Protein AF-A0A937LK40-F1 (afdb_monomer_lite)

Radius of gyration: 20.89 Å; chains: 1; bounding box: 41×49×47 Å

pLDDT: mean 81.83, std 13.87, range [50.03, 96.56]

Secondary structure (DSSP, 8-state):
-HHHHHHHHHHHHHHHHS--HHHHHHHHHHHH---TTS---EEEESS-TTTS-GGGGGGPPEEEEEETTEEEE--

Organism: NCBI:txid2030880

Structure (mmCIF, N/CA/C/O backbone):
data_AF-A0A937LK40-F1
#
_entry.id   AF-A0A937LK40-F1
#
loop_
_atom_site.group_PDB
_atom_site.id
_atom_site.type_symbol
_atom_site.label_atom_id
_atom_site.label_alt_id
_atom_site.label_comp_id
_atom_site.label_asym_id
_atom_site.label_entity_id
_atom_site.label_seq_id
_atom_site.pdbx_PDB_ins_code
_atom_site.Cartn_x
_atom_site.Cartn_y
_atom_site.Cartn_z
_atom_site.occupancy
_atom_site.B_iso_or_equiv
_atom_site.auth_seq_id
_atom_site.auth_comp_id
_atom_site.auth_asym_id
_atom_site.auth_atom_id
_atom_site.pdbx_PDB_model_num
ATOM 1 N N . MET A 1 1 ? 20.879 32.582 34.031 1.00 63.06 1 MET A N 1
ATOM 2 C CA . MET A 1 1 ? 20.219 33.286 32.907 1.00 63.06 1 MET A CA 1
ATOM 3 C C . MET A 1 1 ? 20.625 32.700 31.550 1.00 63.06 1 MET A C 1
ATOM 5 O O . MET A 1 1 ? 19.760 32.214 30.839 1.00 63.06 1 MET A O 1
ATOM 9 N N . GLN A 1 2 ? 21.923 32.610 31.238 1.00 71.75 2 GLN A N 1
ATOM 10 C CA . GLN A 1 2 ? 22.451 32.084 29.963 1.00 71.75 2 GLN A CA 1
ATOM 11 C C . GLN A 1 2 ? 21.995 30.654 29.589 1.00 71.75 2 GLN A C 1
ATOM 13 O O . GLN A 1 2 ? 21.681 30.398 28.431 1.00 71.75 2 GLN A O 1
ATOM 18 N N . LYS A 1 3 ? 21.882 29.734 30.562 1.00 69.44 3 LYS A N 1
ATOM 19 C CA . LYS A 1 3 ? 21.415 28.351 30.321 1.00 69.44 3 LYS A CA 1
ATOM 20 C C . LYS A 1 3 ? 19.965 28.274 29.812 1.00 69.44 3 LYS A C 1
ATOM 22 O O . LYS A 1 3 ? 19.657 27.422 28.990 1.00 69.44 3 LYS A O 1
ATOM 27 N N . TYR A 1 4 ? 19.099 29.184 30.261 1.00 77.00 4 TYR A N 1
ATOM 28 C CA . TYR A 1 4 ? 17.697 29.235 29.832 1.00 77.00 4 TYR A CA 1
ATOM 29 C C . TYR A 1 4 ? 17.547 29.842 28.434 1.00 77.00 4 TYR A C 1
ATOM 31 O O . TYR A 1 4 ? 16.712 29.393 27.659 1.00 77.00 4 TYR A O 1
ATOM 39 N N . ILE A 1 5 ? 18.404 30.807 28.085 1.00 80.00 5 ILE A N 1
ATOM 40 C CA . ILE A 1 5 ? 18.453 31.393 26.739 1.00 80.00 5 ILE A CA 1
ATOM 41 C C . ILE A 1 5 ? 18.914 30.343 25.723 1.00 80.00 5 ILE A C 1
ATOM 43 O O . ILE A 1 5 ? 18.311 30.214 24.664 1.00 80.00 5 ILE A O 1
ATOM 47 N N . LEU A 1 6 ? 19.926 29.540 26.063 1.00 75.25 6 LEU A N 1
ATOM 48 C CA . LEU A 1 6 ? 20.389 28.460 25.192 1.00 75.25 6 LEU A CA 1
ATOM 49 C C . LEU A 1 6 ? 19.301 27.397 24.968 1.00 75.25 6 LEU A C 1
ATOM 51 O O . LEU A 1 6 ? 19.071 26.988 23.834 1.00 75.25 6 LEU A O 1
ATOM 55 N N . ALA A 1 7 ? 18.589 26.999 26.028 1.00 76.50 7 ALA A N 1
ATOM 56 C CA . ALA A 1 7 ? 17.467 26.067 25.920 1.00 76.50 7 ALA A CA 1
ATOM 57 C C . ALA A 1 7 ? 16.327 26.623 25.047 1.00 76.50 7 ALA A C 1
ATOM 59 O O . ALA A 1 7 ? 15.752 25.888 24.249 1.00 76.50 7 ALA A O 1
ATOM 60 N N . LEU A 1 8 ? 16.041 27.925 25.145 1.00 79.12 8 LEU A N 1
ATOM 61 C CA . LEU A 1 8 ? 15.031 28.594 24.326 1.00 79.12 8 LEU A CA 1
ATOM 62 C C . LEU A 1 8 ? 15.433 28.650 22.845 1.00 79.12 8 LEU A C 1
ATOM 64 O O . LEU A 1 8 ? 14.608 28.376 21.979 1.00 79.12 8 LEU A O 1
ATOM 68 N N . VAL A 1 9 ? 16.702 28.943 22.544 1.00 78.19 9 VAL A N 1
ATOM 69 C CA . VAL A 1 9 ? 17.223 28.948 21.165 1.00 78.19 9 VAL A CA 1
ATOM 70 C C . VAL A 1 9 ? 17.169 27.550 20.549 1.00 78.19 9 VAL A C 1
ATOM 72 O O . VAL A 1 9 ? 16.788 27.424 19.389 1.00 78.19 9 VAL A O 1
ATOM 75 N N . ILE A 1 10 ? 17.484 26.504 21.322 1.00 74.81 10 ILE A N 1
ATOM 76 C CA . ILE A 1 10 ? 17.355 25.104 20.886 1.00 74.81 10 ILE A CA 1
ATOM 77 C C . ILE A 1 10 ? 15.885 24.748 20.633 1.00 74.81 10 ILE A C 1
ATOM 79 O O . ILE A 1 10 ? 15.558 24.140 19.619 1.00 74.81 10 ILE A O 1
ATOM 83 N N . LEU A 1 11 ? 14.976 25.151 21.521 1.00 68.69 11 LEU A N 1
ATOM 84 C CA . LEU A 1 11 ? 13.552 24.863 21.361 1.00 68.69 11 LEU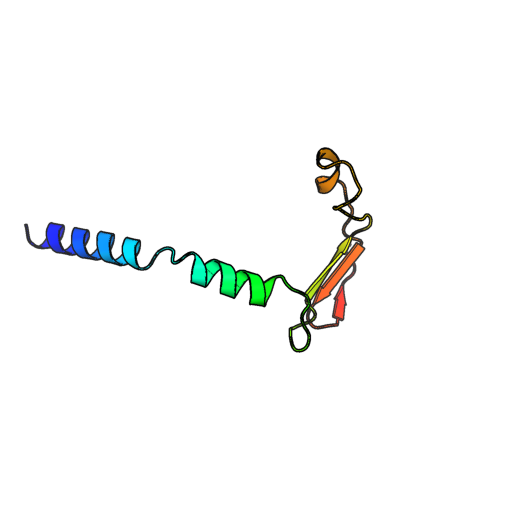 A CA 1
ATOM 85 C C . LEU A 1 11 ? 12.963 25.564 20.126 1.00 68.69 11 LEU A C 1
ATOM 87 O O . LEU A 1 11 ? 12.164 24.975 19.400 1.00 68.69 11 LEU A O 1
ATOM 91 N N . ILE A 1 12 ? 13.372 26.805 19.855 1.00 71.75 12 ILE A N 1
ATOM 92 C CA . ILE A 1 12 ? 12.931 27.562 18.676 1.00 71.75 12 ILE A CA 1
ATOM 93 C C . ILE A 1 12 ? 13.521 26.966 17.391 1.00 71.75 12 ILE A C 1
ATOM 95 O O . ILE A 1 12 ? 12.793 26.800 16.416 1.00 71.75 12 ILE A O 1
ATOM 99 N N . SER A 1 13 ? 14.803 26.594 17.376 1.00 62.25 13 SER A N 1
ATOM 100 C CA . SER A 1 13 ? 15.439 26.025 16.180 1.00 62.25 13 SER A CA 1
ATOM 101 C C . SER A 1 13 ? 14.878 24.650 15.811 1.00 62.25 13 SER A C 1
ATOM 103 O O . SER A 1 13 ? 14.661 24.384 14.628 1.00 62.25 13 SER A O 1
ATOM 105 N N . VAL A 1 14 ? 14.547 23.817 16.803 1.00 58.03 14 VAL A N 1
ATOM 106 C CA . VAL A 1 14 ? 13.847 22.539 16.588 1.00 58.03 14 VAL A CA 1
ATOM 107 C C . VAL A 1 14 ? 12.451 22.763 15.997 1.00 58.03 14 VAL A C 1
ATOM 109 O O . VAL A 1 14 ? 12.074 22.071 15.054 1.00 58.03 14 VAL A O 1
ATOM 112 N N . ASN A 1 15 ? 11.705 23.763 16.477 1.00 55.22 15 ASN A N 1
ATOM 113 C CA . ASN A 1 15 ? 10.381 24.085 15.935 1.00 55.22 15 ASN A CA 1
ATOM 114 C C . ASN A 1 15 ? 10.429 24.671 14.512 1.00 55.22 15 ASN A C 1
ATOM 116 O O . ASN A 1 15 ? 9.523 24.410 13.733 1.00 55.22 15 ASN A O 1
ATOM 120 N N . ILE A 1 16 ? 11.474 25.422 14.142 1.00 58.66 16 ILE A N 1
ATOM 121 C CA . ILE A 1 16 ? 11.631 25.972 12.779 1.00 58.66 16 ILE A CA 1
ATOM 122 C C . ILE A 1 16 ? 11.999 24.878 11.763 1.00 58.66 16 ILE A C 1
ATOM 124 O O . ILE A 1 16 ? 11.595 24.952 10.604 1.00 58.66 16 ILE A O 1
ATOM 128 N N . TYR A 1 17 ? 12.757 23.858 12.177 1.00 58.44 17 TYR A N 1
ATOM 129 C CA . TYR A 1 17 ? 13.093 22.721 11.309 1.00 58.44 17 TYR A CA 1
ATOM 130 C C . TYR A 1 17 ? 11.911 21.754 11.131 1.00 58.44 17 TYR A C 1
ATOM 132 O O . TYR A 1 17 ? 11.817 21.038 10.132 1.00 58.44 17 TYR A O 1
ATOM 140 N N . SER A 1 18 ? 10.996 21.741 12.102 1.00 50.03 18 SER A N 1
ATOM 141 C CA . SER A 1 18 ? 9.797 20.918 12.082 1.00 50.03 18 SER A CA 1
ATOM 142 C C . SER A 1 18 ? 8.720 21.548 11.190 1.00 50.03 18 SER A C 1
ATOM 144 O O . SER A 1 18 ? 8.061 22.506 11.566 1.00 50.03 18 SER A O 1
ATOM 146 N N . GLU A 1 19 ? 8.497 20.922 10.033 1.00 63.38 19 GLU A N 1
ATOM 147 C CA . GLU A 1 19 ? 7.287 21.020 9.196 1.00 63.38 19 GLU A CA 1
ATOM 148 C C . GLU A 1 19 ? 7.238 22.091 8.093 1.00 63.38 19 GLU A C 1
ATOM 150 O O . GLU A 1 19 ? 6.344 22.933 8.037 1.00 63.38 19 GLU A O 1
ATOM 155 N N . ASN A 1 20 ? 8.098 21.957 7.080 1.00 62.94 20 ASN A N 1
ATOM 156 C CA . ASN A 1 20 ? 7.730 22.463 5.758 1.00 62.94 20 ASN A CA 1
ATOM 157 C C . ASN A 1 20 ? 6.755 21.473 5.086 1.00 62.94 20 ASN A C 1
ATOM 159 O O . ASN A 1 20 ? 7.151 20.371 4.697 1.00 62.94 20 ASN A O 1
ATOM 163 N N . LEU A 1 21 ? 5.480 21.856 4.948 1.00 61.97 21 LEU A N 1
ATOM 164 C CA . LEU A 1 21 ? 4.438 21.080 4.250 1.00 61.97 21 LEU A CA 1
ATOM 165 C C . LEU A 1 21 ? 4.872 20.626 2.850 1.00 61.97 21 LEU A C 1
ATOM 167 O O . LEU A 1 21 ? 4.521 19.525 2.427 1.00 61.97 21 LEU A O 1
ATOM 171 N N . ASN A 1 22 ? 5.676 21.432 2.153 1.00 62.84 22 ASN A N 1
ATOM 172 C CA . ASN A 1 22 ? 6.155 21.090 0.816 1.00 62.84 22 ASN A CA 1
ATOM 173 C C . ASN A 1 22 ? 7.066 19.862 0.847 1.00 62.84 22 ASN A C 1
ATOM 175 O O . ASN A 1 22 ? 6.925 18.979 0.005 1.00 62.84 22 ASN A O 1
ATOM 179 N N . ASN A 1 23 ? 7.935 19.754 1.855 1.00 61.66 23 ASN A N 1
ATOM 180 C CA . ASN A 1 23 ? 8.803 18.591 2.013 1.00 61.66 23 ASN A CA 1
ATOM 181 C C . ASN A 1 23 ? 7.965 17.330 2.266 1.00 61.66 23 ASN A C 1
ATOM 183 O O . ASN A 1 23 ? 8.215 16.309 1.636 1.00 61.66 23 ASN A O 1
ATOM 187 N N . LYS A 1 24 ? 6.913 17.412 3.097 1.00 61.66 24 LYS A N 1
ATOM 188 C CA . LYS A 1 24 ? 5.986 16.285 3.324 1.00 61.66 24 LYS A CA 1
ATOM 189 C C . LYS A 1 24 ? 5.279 15.844 2.038 1.00 61.66 24 LYS A C 1
ATOM 191 O O . LYS A 1 24 ? 5.170 14.646 1.795 1.00 61.66 24 LYS A O 1
ATOM 196 N N . ILE A 1 25 ? 4.821 16.785 1.208 1.00 66.31 25 ILE A N 1
ATOM 197 C CA . ILE A 1 25 ? 4.128 16.476 -0.055 1.00 66.31 25 ILE A CA 1
ATOM 198 C C . ILE A 1 25 ? 5.085 15.840 -1.071 1.00 66.31 25 ILE A C 1
ATOM 200 O O . ILE A 1 25 ? 4.717 14.864 -1.724 1.00 66.31 25 ILE A O 1
ATOM 204 N N . ILE A 1 26 ? 6.316 16.349 -1.188 1.00 68.75 26 ILE A N 1
ATOM 205 C CA . ILE A 1 26 ? 7.341 15.785 -2.080 1.00 68.75 26 ILE A CA 1
ATOM 206 C C . ILE A 1 26 ? 7.686 14.356 -1.646 1.00 68.75 26 ILE A C 1
ATOM 208 O O . ILE A 1 26 ? 7.632 13.441 -2.466 1.00 68.75 26 ILE A O 1
ATOM 212 N N . THR A 1 27 ? 7.926 14.137 -0.351 1.00 68.06 27 THR A N 1
ATOM 213 C CA . THR A 1 27 ? 8.192 12.805 0.2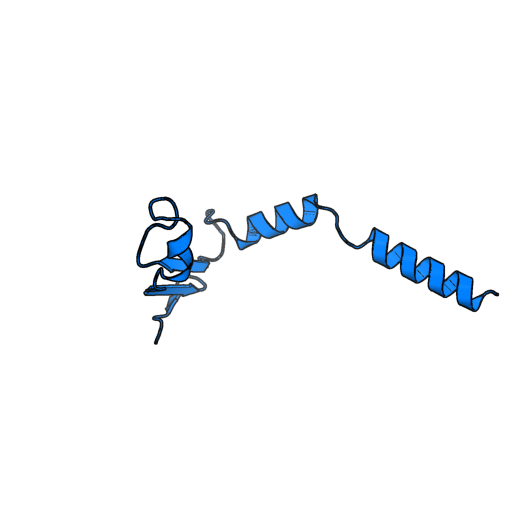07 1.00 68.06 27 THR A CA 1
ATOM 21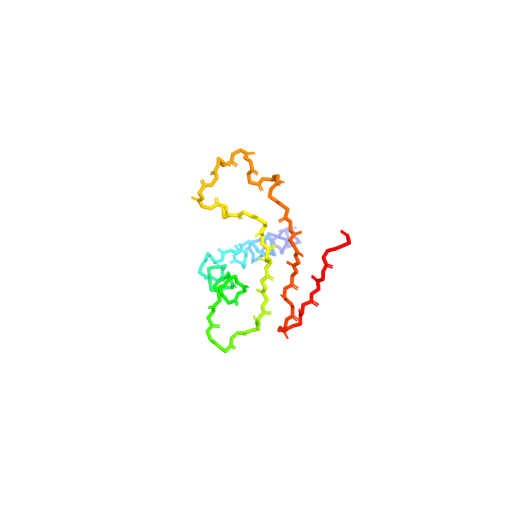4 C C . THR A 1 27 ? 7.016 11.846 0.000 1.00 68.06 27 THR A C 1
ATOM 216 O O . THR A 1 27 ? 7.213 10.710 -0.421 1.00 68.06 27 THR A O 1
ATOM 219 N N . ALA A 1 28 ? 5.777 12.291 0.231 1.00 70.12 28 ALA A N 1
ATOM 220 C CA . ALA A 1 28 ? 4.587 11.479 -0.021 1.00 70.12 28 ALA A CA 1
ATOM 221 C C . ALA A 1 28 ? 4.462 11.102 -1.503 1.00 70.12 28 ALA A C 1
ATOM 223 O O . ALA A 1 28 ? 4.164 9.952 -1.818 1.00 70.12 28 ALA A O 1
ATOM 224 N N . LYS A 1 29 ? 4.747 12.035 -2.420 1.00 72.19 29 LYS A N 1
ATOM 225 C CA . LYS A 1 29 ? 4.762 11.752 -3.857 1.00 72.19 29 LYS A CA 1
ATOM 226 C C . LYS A 1 29 ? 5.809 10.697 -4.201 1.00 72.19 29 LYS A C 1
ATOM 228 O O . LYS A 1 29 ? 5.527 9.811 -4.994 1.00 72.19 29 LYS A O 1
ATOM 233 N N . GLU A 1 30 ? 7.010 10.768 -3.638 1.00 69.31 30 GLU A N 1
ATOM 234 C CA . GLU A 1 30 ? 8.065 9.784 -3.911 1.00 69.31 30 GLU A CA 1
ATOM 235 C C . GLU A 1 30 ? 7.731 8.381 -3.393 1.00 69.31 30 GLU A C 1
ATOM 237 O O . GLU A 1 30 ? 8.066 7.406 -4.062 1.00 69.31 30 GLU A O 1
ATOM 242 N N . ILE A 1 31 ? 7.036 8.281 -2.257 1.00 72.81 31 ILE A N 1
ATOM 243 C CA . ILE A 1 31 ? 6.791 7.007 -1.563 1.00 72.81 31 ILE A CA 1
ATOM 244 C C . ILE A 1 31 ? 5.445 6.360 -1.939 1.00 72.81 31 ILE A C 1
ATOM 246 O O . ILE A 1 31 ? 5.347 5.136 -1.931 1.00 72.81 31 ILE A O 1
ATOM 250 N N . LEU A 1 32 ? 4.402 7.144 -2.246 1.00 78.00 32 LEU A N 1
ATOM 251 C CA . LEU A 1 32 ? 3.012 6.657 -2.322 1.00 78.00 32 LEU A CA 1
ATOM 252 C C . LEU A 1 32 ? 2.426 6.573 -3.738 1.00 78.00 32 LEU A C 1
ATOM 254 O O . LEU A 1 32 ? 1.316 6.065 -3.893 1.00 78.00 32 LEU A O 1
ATOM 258 N N . THR A 1 33 ? 3.107 7.083 -4.769 1.00 86.69 33 THR A N 1
ATOM 259 C CA . THR A 1 33 ? 2.601 7.018 -6.152 1.00 86.69 33 THR A CA 1
ATOM 260 C C . THR A 1 33 ? 3.239 5.884 -6.946 1.00 86.69 33 THR A C 1
ATOM 262 O O . THR A 1 33 ? 4.385 5.498 -6.721 1.00 86.69 33 THR A O 1
ATOM 265 N N . LEU A 1 34 ? 2.494 5.383 -7.932 1.00 85.44 34 LEU A N 1
ATOM 266 C CA . LEU A 1 34 ? 2.947 4.363 -8.875 1.00 85.44 34 LEU A CA 1
ATOM 267 C C . LEU A 1 34 ? 3.401 5.021 -10.181 1.00 85.44 34 LEU A C 1
ATOM 269 O O . LEU A 1 34 ? 2.748 4.894 -11.213 1.00 85.44 34 LEU A O 1
ATOM 273 N N . ASP A 1 35 ? 4.511 5.756 -10.111 1.00 88.25 35 ASP A N 1
ATOM 274 C CA . ASP A 1 35 ? 5.133 6.370 -11.288 1.00 88.25 35 ASP A CA 1
ATOM 275 C C . ASP A 1 35 ? 6.213 5.447 -11.886 1.00 88.25 35 ASP A C 1
ATOM 277 O O . ASP A 1 35 ? 6.863 4.696 -11.149 1.00 88.25 35 ASP A O 1
ATOM 281 N N . PRO A 1 36 ? 6.477 5.520 -13.205 1.00 87.44 36 PRO A N 1
ATOM 282 C CA . PRO A 1 36 ? 7.628 4.855 -13.808 1.00 87.44 36 PRO A CA 1
ATOM 283 C C . PRO A 1 36 ? 8.947 5.223 -13.107 1.00 87.44 36 PRO A C 1
ATOM 285 O O . PRO A 1 36 ? 9.109 6.338 -12.616 1.00 87.44 36 PRO A O 1
ATOM 288 N N . ALA A 1 37 ? 9.901 4.287 -13.104 1.00 85.62 37 ALA A N 1
ATOM 289 C CA . ALA A 1 37 ? 11.218 4.404 -12.459 1.00 85.62 37 ALA A CA 1
ATOM 290 C C . ALA A 1 37 ? 11.223 4.468 -10.915 1.00 85.62 37 ALA A C 1
ATOM 292 O O . ALA A 1 37 ? 12.291 4.629 -10.324 1.00 85.62 37 ALA A O 1
ATOM 293 N N . LYS A 1 38 ? 10.076 4.276 -10.249 1.00 87.19 38 LYS A N 1
ATOM 294 C CA . LYS A 1 38 ? 10.009 4.031 -8.799 1.00 87.19 38 LYS A CA 1
ATOM 295 C C . LYS A 1 38 ? 10.064 2.545 -8.469 1.00 87.19 38 LYS A C 1
ATOM 297 O O . LYS A 1 38 ? 9.737 1.693 -9.296 1.00 87.19 38 LYS A O 1
ATOM 302 N N . ASN A 1 39 ? 10.431 2.241 -7.225 1.00 87.44 39 ASN A N 1
ATOM 303 C CA . ASN A 1 39 ? 10.310 0.887 -6.700 1.00 87.44 39 ASN A CA 1
ATOM 304 C C . ASN A 1 39 ? 8.845 0.452 -6.762 1.00 87.44 39 ASN A C 1
ATOM 306 O O . ASN A 1 39 ? 7.960 1.148 -6.265 1.00 87.44 39 ASN A O 1
ATOM 310 N N . ALA A 1 40 ? 8.597 -0.711 -7.362 1.00 90.56 40 ALA A N 1
ATOM 311 C CA . ALA A 1 40 ? 7.270 -1.302 -7.427 1.00 90.56 40 ALA A CA 1
ATOM 312 C C . ALA A 1 40 ? 6.866 -1.807 -6.034 1.00 90.56 40 ALA A C 1
ATOM 314 O O . ALA A 1 40 ? 7.078 -2.973 -5.708 1.00 90.56 40 ALA A O 1
ATOM 315 N N . ASN A 1 41 ? 6.328 -0.898 -5.220 1.00 91.94 41 ASN A N 1
ATOM 316 C CA . ASN A 1 41 ? 5.864 -1.141 -3.861 1.00 91.94 41 ASN A CA 1
ATOM 317 C C . ASN A 1 41 ? 4.374 -0.803 -3.780 1.00 91.94 41 ASN A C 1
ATOM 319 O O . ASN A 1 41 ? 4.004 0.366 -3.858 1.00 91.94 41 ASN A O 1
ATOM 323 N N . PHE A 1 42 ? 3.515 -1.811 -3.643 1.00 93.56 42 PHE A N 1
ATOM 324 C CA . PHE A 1 42 ? 2.074 -1.598 -3.487 1.00 93.56 42 PHE A CA 1
ATOM 325 C C . PHE A 1 42 ? 1.367 -2.796 -2.864 1.00 93.56 42 PHE A C 1
ATOM 327 O O . PHE A 1 42 ? 1.813 -3.937 -2.965 1.00 93.56 42 PHE A O 1
ATOM 334 N N . THR A 1 43 ? 0.219 -2.524 -2.252 1.00 93.62 43 THR A N 1
ATOM 335 C CA . THR A 1 43 ? -0.648 -3.533 -1.642 1.00 93.62 43 THR A CA 1
ATOM 336 C C . THR A 1 43 ? -1.805 -3.856 -2.575 1.00 93.62 43 THR A C 1
ATOM 338 O O . THR A 1 43 ? -2.443 -2.956 -3.121 1.00 93.62 43 THR A O 1
ATOM 341 N N . ILE A 1 44 ? -2.100 -5.142 -2.738 1.00 94.44 44 ILE A N 1
ATOM 342 C CA . ILE A 1 44 ? -3.240 -5.624 -3.516 1.00 94.44 44 ILE A CA 1
ATOM 343 C C . ILE A 1 44 ? -4.402 -5.859 -2.553 1.00 94.44 44 ILE A C 1
ATOM 345 O O . ILE A 1 44 ? -4.272 -6.587 -1.567 1.00 94.44 44 ILE A O 1
ATOM 349 N N . LEU A 1 45 ? -5.537 -5.232 -2.842 1.00 95.56 45 LEU A N 1
ATOM 350 C CA . LEU A 1 45 ? -6.738 -5.266 -2.015 1.00 95.56 45 LEU A CA 1
ATOM 351 C C . LEU A 1 45 ? -7.830 -6.111 -2.678 1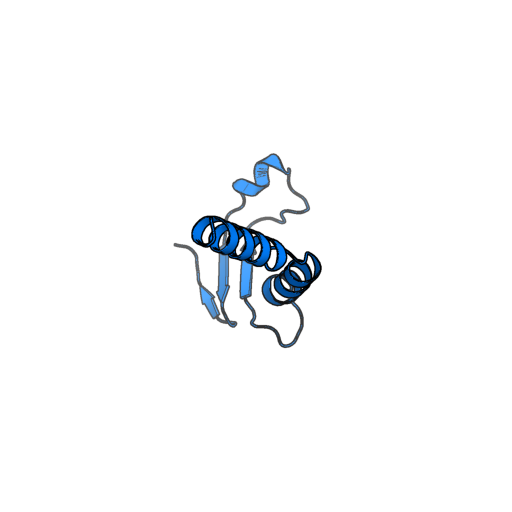.00 95.56 45 LEU A C 1
ATOM 353 O O . LEU A 1 45 ? -7.987 -6.080 -3.896 1.00 95.56 45 LEU A O 1
ATOM 357 N N . SER A 1 46 ? -8.619 -6.830 -1.878 1.00 96.12 46 SER A N 1
ATOM 358 C CA . SER A 1 46 ? -9.698 -7.699 -2.373 1.00 96.12 46 SER A CA 1
ATOM 359 C C . SER A 1 46 ? -10.926 -6.949 -2.892 1.00 96.12 46 SER A C 1
ATOM 361 O O . SER A 1 46 ? -11.843 -7.569 -3.424 1.00 96.12 46 SER A O 1
ATOM 363 N N . ALA A 1 47 ? -10.984 -5.636 -2.684 1.00 96.44 47 ALA A N 1
ATOM 364 C CA . ALA A 1 47 ? -12.050 -4.759 -3.142 1.00 96.44 47 ALA A CA 1
ATOM 365 C C . ALA A 1 47 ? -11.481 -3.368 -3.443 1.00 96.44 47 ALA A C 1
ATOM 367 O O . ALA A 1 47 ? -10.449 -2.978 -2.894 1.00 96.44 47 ALA A O 1
ATOM 368 N N . ASN A 1 48 ? -12.164 -2.614 -4.304 1.00 94.75 48 ASN A N 1
ATOM 369 C CA . ASN A 1 48 ? -11.777 -1.247 -4.629 1.00 94.75 48 ASN A CA 1
ATOM 370 C C . ASN A 1 48 ? -12.227 -0.286 -3.505 1.00 94.75 48 ASN A C 1
ATOM 372 O O . ASN A 1 48 ? -13.432 -0.084 -3.338 1.00 94.75 48 ASN A O 1
ATOM 376 N N . PRO A 1 49 ? -11.298 0.351 -2.765 1.00 94.06 49 PRO A N 1
ATOM 377 C CA . PRO A 1 49 ? -11.640 1.243 -1.656 1.00 94.06 49 PRO A CA 1
ATOM 378 C C . PRO A 1 49 ? -12.375 2.518 -2.096 1.00 94.06 49 PRO A C 1
ATOM 380 O O . PRO A 1 49 ? -12.934 3.208 -1.252 1.00 94.06 49 PRO A O 1
ATOM 383 N N . LEU A 1 50 ? -12.387 2.840 -3.395 1.00 94.56 50 LEU A N 1
ATOM 384 C CA . LEU A 1 50 ? -13.074 4.015 -3.941 1.00 94.56 50 LEU A CA 1
ATOM 385 C C . LEU A 1 50 ? -14.553 3.762 -4.265 1.00 94.56 50 LEU A C 1
ATOM 387 O O . LEU A 1 50 ? -15.265 4.707 -4.592 1.00 94.56 50 LEU A O 1
ATOM 391 N N . THR A 1 51 ? -15.006 2.505 -4.234 1.00 96.56 51 THR A N 1
ATOM 392 C CA . THR A 1 51 ? -16.373 2.133 -4.643 1.00 96.56 51 THR A CA 1
ATOM 393 C C . THR A 1 51 ? -17.184 1.443 -3.553 1.00 96.56 51 THR A C 1
ATOM 395 O O . THR A 1 51 ? -18.370 1.204 -3.761 1.00 96.56 51 THR A O 1
ATOM 398 N N . ILE A 1 52 ? -16.569 1.069 -2.431 1.00 95.81 52 ILE A N 1
ATOM 399 C CA . ILE A 1 52 ? -17.282 0.477 -1.292 1.00 95.81 52 ILE A CA 1
ATOM 400 C C . ILE A 1 52 ? -17.746 1.559 -0.308 1.00 95.81 52 ILE A C 1
ATOM 402 O O . ILE A 1 52 ? -17.325 2.711 -0.410 1.00 95.81 52 ILE A O 1
ATOM 406 N N . ASP A 1 53 ? -18.569 1.184 0.674 1.00 96.25 53 ASP A N 1
ATOM 407 C CA . ASP A 1 53 ? -18.869 2.070 1.800 1.00 96.25 53 ASP A CA 1
ATOM 408 C C . ASP A 1 53 ? -17.578 2.398 2.571 1.00 96.25 53 ASP A C 1
ATOM 410 O O . ASP A 1 53 ? -16.790 1.513 2.918 1.00 96.25 53 ASP A O 1
ATOM 414 N N . SER A 1 54 ? -17.361 3.682 2.857 1.00 94.56 54 SER A N 1
ATOM 415 C CA . SER A 1 54 ? -16.210 4.167 3.622 1.00 94.56 54 SER A CA 1
ATOM 416 C C . SER A 1 54 ? -16.068 3.481 4.988 1.00 94.56 54 SER A C 1
ATOM 418 O O . SER A 1 54 ? -14.949 3.299 5.472 1.00 94.56 54 SER A O 1
ATOM 420 N N . LEU A 1 55 ? -17.179 3.075 5.611 1.00 96.06 55 LEU A N 1
ATOM 421 C CA . LEU A 1 55 ? -17.196 2.351 6.887 1.00 96.06 55 LEU A CA 1
ATOM 422 C C . LEU A 1 55 ? -16.633 0.926 6.771 1.00 96.06 55 LEU A C 1
ATOM 424 O O . LEU A 1 55 ? -16.138 0.379 7.763 1.00 96.06 55 LEU A O 1
ATOM 428 N N . ASP A 1 56 ? -16.649 0.357 5.567 1.00 96.06 56 ASP A N 1
ATOM 429 C CA . ASP A 1 56 ? -16.193 -0.999 5.272 1.00 96.06 56 ASP A CA 1
ATOM 430 C C . ASP A 1 56 ? -14.742 -1.068 4.776 1.00 96.06 56 ASP A C 1
ATOM 432 O O . ASP A 1 56 ? -14.199 -2.164 4.638 1.00 96.06 56 ASP A O 1
ATOM 436 N N . ILE A 1 57 ? -14.054 0.067 4.585 1.00 94.81 57 ILE A N 1
ATOM 437 C CA . ILE A 1 57 ? -12.645 0.111 4.132 1.00 94.81 57 ILE A CA 1
ATOM 438 C C . ILE A 1 57 ? -11.728 -0.731 5.020 1.00 94.81 57 ILE A C 1
ATOM 440 O O . ILE A 1 57 ? -10.881 -1.468 4.516 1.00 94.81 57 ILE A O 1
ATOM 444 N N . LYS A 1 58 ? -11.931 -0.693 6.338 1.00 93.88 58 LYS A N 1
ATOM 445 C CA . LYS A 1 58 ? -11.148 -1.491 7.296 1.00 93.88 58 LYS A CA 1
ATOM 446 C C . LYS A 1 58 ? -11.330 -3.008 7.136 1.00 93.88 58 LYS A C 1
ATOM 448 O O . LYS A 1 58 ? -10.513 -3.767 7.646 1.00 93.88 58 LYS A O 1
ATOM 453 N N . ASN A 1 59 ? -12.408 -3.439 6.480 1.00 95.88 59 ASN A N 1
ATOM 454 C CA . ASN A 1 59 ? -12.754 -4.845 6.278 1.00 95.88 59 ASN A CA 1
ATOM 455 C C . ASN A 1 59 ? -12.220 -5.383 4.939 1.00 95.88 59 ASN A C 1
ATOM 457 O O . ASN A 1 59 ? -12.337 -6.584 4.677 1.00 95.88 59 ASN A O 1
ATOM 461 N N . ILE A 1 60 ? -11.644 -4.528 4.081 1.00 95.88 60 ILE A N 1
ATOM 462 C CA . ILE A 1 60 ? -11.044 -4.970 2.821 1.00 95.88 60 ILE A CA 1
ATOM 463 C C . ILE A 1 60 ? -9.841 -5.858 3.136 1.00 95.88 60 ILE A C 1
ATOM 465 O O . ILE A 1 60 ? -8.912 -5.455 3.836 1.00 95.88 60 ILE A O 1
ATOM 469 N N . LYS A 1 61 ? -9.839 -7.075 2.591 1.00 95.88 61 LYS A N 1
ATOM 470 C CA . LYS A 1 61 ? -8.730 -8.003 2.793 1.00 95.88 61 LYS A CA 1
ATOM 471 C C . LYS A 1 61 ? -7.538 -7.559 1.961 1.00 95.88 61 LYS A C 1
ATOM 473 O O . LYS A 1 61 ? -7.672 -7.220 0.784 1.00 95.88 61 LYS A O 1
ATOM 478 N N . ILE A 1 62 ? -6.360 -7.633 2.561 1.00 95.06 62 ILE A N 1
ATOM 479 C CA . ILE A 1 62 ? -5.107 -7.573 1.819 1.00 95.06 62 ILE A CA 1
ATOM 480 C C . ILE A 1 62 ? -4.905 -8.948 1.180 1.00 95.06 62 ILE A C 1
ATOM 482 O O . ILE A 1 62 ? -4.934 -9.956 1.876 1.00 95.06 62 ILE A O 1
ATOM 486 N N . MET A 1 63 ? -4.745 -8.993 -0.141 1.00 94.75 63 MET A N 1
ATOM 487 C CA . MET A 1 63 ? -4.476 -10.233 -0.885 1.00 94.75 63 MET A CA 1
ATOM 488 C C . MET A 1 63 ? -2.979 -10.538 -0.971 1.00 94.75 63 MET A C 1
ATOM 490 O O . MET A 1 63 ? -2.571 -11.678 -1.180 1.00 94.75 63 MET A O 1
ATOM 494 N N . GLY A 1 64 ? -2.160 -9.500 -0.856 1.00 95.50 64 GLY A N 1
ATOM 495 C CA . GLY A 1 64 ? -0.714 -9.588 -0.918 1.00 95.50 64 GLY A CA 1
ATOM 496 C C . GLY A 1 64 ? -0.091 -8.214 -1.087 1.00 95.50 64 GLY A C 1
ATOM 497 O O . GLY A 1 64 ? -0.784 -7.205 -1.252 1.00 95.50 64 GLY A O 1
ATOM 498 N N . ALA A 1 65 ? 1.231 -8.188 -1.065 1.00 95.06 65 ALA A N 1
ATOM 499 C CA . ALA A 1 65 ? 2.020 -6.997 -1.316 1.00 95.06 65 ALA A CA 1
ATOM 500 C C . ALA A 1 65 ? 3.052 -7.284 -2.406 1.00 95.06 65 ALA A C 1
ATOM 502 O O . ALA A 1 65 ? 3.639 -8.365 -2.453 1.00 95.06 65 ALA A O 1
ATOM 503 N N . ILE A 1 66 ? 3.282 -6.308 -3.276 1.00 95.00 66 ILE A N 1
ATOM 504 C CA . ILE A 1 66 ? 4.466 -6.261 -4.121 1.00 95.00 66 ILE A CA 1
ATOM 505 C C . ILE A 1 66 ? 5.490 -5.388 -3.404 1.00 95.00 66 ILE A C 1
ATOM 507 O O . ILE A 1 66 ? 5.180 -4.250 -3.053 1.00 95.00 66 ILE A O 1
ATOM 511 N N . VAL A 1 67 ? 6.691 -5.920 -3.179 1.00 93.62 67 VAL A N 1
ATOM 512 C CA . VAL A 1 67 ? 7.834 -5.179 -2.630 1.00 93.62 67 VAL A CA 1
ATOM 513 C C . VAL A 1 67 ? 9.002 -5.339 -3.591 1.00 93.62 67 VAL A C 1
A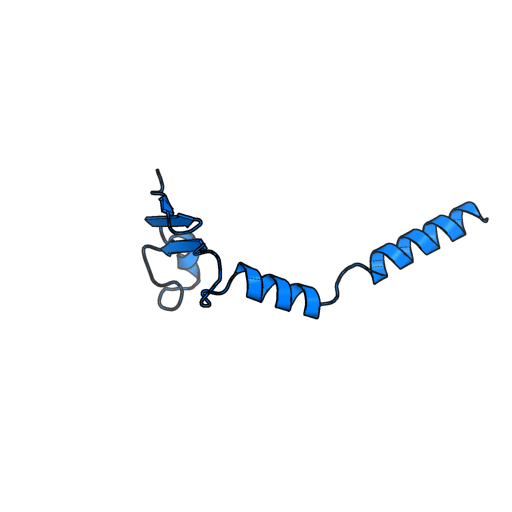TOM 515 O O . VAL A 1 67 ? 9.473 -6.453 -3.826 1.00 93.62 67 VAL A O 1
ATOM 518 N N . GLU A 1 68 ? 9.437 -4.227 -4.177 1.00 92.50 68 GLU A N 1
ATOM 519 C CA . GLU A 1 68 ? 10.492 -4.152 -5.193 1.00 92.50 68 GLU A CA 1
ATOM 520 C C . GLU A 1 68 ? 10.249 -5.130 -6.355 1.00 92.50 68 GLU A C 1
ATOM 522 O O . GLU A 1 68 ? 11.152 -5.821 -6.823 1.00 92.50 68 GLU A O 1
ATOM 527 N N . GLY A 1 69 ? 8.990 -5.233 -6.790 1.00 92.12 69 GLY A N 1
ATOM 528 C CA . GLY A 1 69 ? 8.578 -6.121 -7.881 1.00 92.12 69 GLY A CA 1
ATOM 529 C C . GLY A 1 69 ? 8.398 -7.594 -7.498 1.00 92.12 69 GLY A C 1
ATOM 530 O O . G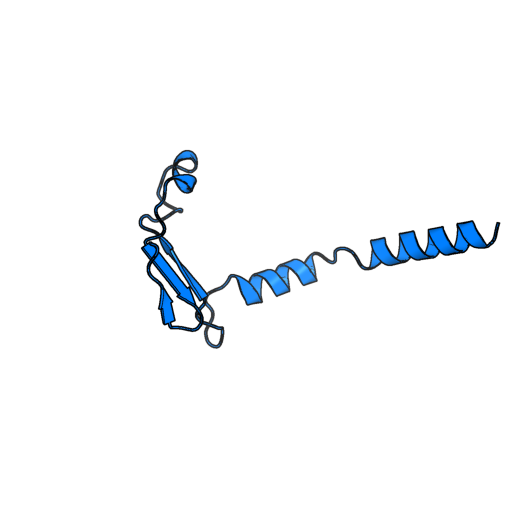LY A 1 69 ? 8.017 -8.391 -8.353 1.00 92.12 69 GLY A O 1
ATOM 531 N N . ARG A 1 70 ? 8.623 -7.981 -6.235 1.00 95.81 70 ARG A N 1
ATOM 532 C CA . ARG A 1 70 ? 8.398 -9.354 -5.749 1.00 95.81 70 ARG A CA 1
ATOM 533 C C . ARG A 1 70 ? 7.064 -9.465 -5.021 1.00 95.81 70 ARG A C 1
ATOM 535 O O . ARG A 1 70 ? 6.752 -8.618 -4.192 1.00 95.81 70 ARG A O 1
ATOM 542 N N . PHE A 1 71 ? 6.303 -10.520 -5.307 1.00 95.69 71 PHE A N 1
ATOM 543 C CA . PHE A 1 71 ? 5.032 -10.796 -4.638 1.00 95.69 71 PHE A CA 1
ATOM 544 C C . PHE A 1 71 ? 5.225 -11.518 -3.305 1.00 95.69 71 PHE A C 1
ATOM 546 O O . PHE A 1 71 ? 5.931 -12.522 -3.226 1.00 95.69 71 PHE A O 1
ATOM 553 N N . PHE A 1 72 ? 4.540 -11.017 -2.283 1.00 95.81 72 PHE A N 1
ATOM 554 C CA . PHE A 1 72 ? 4.440 -11.590 -0.950 1.00 95.81 72 PHE A CA 1
ATOM 555 C C . PHE A 1 72 ? 2.965 -11.848 -0.655 1.00 95.81 72 PHE A C 1
ATOM 557 O O . PHE A 1 72 ? 2.168 -10.907 -0.590 1.00 95.81 72 PHE A O 1
ATOM 564 N N . SER A 1 73 ? 2.593 -13.118 -0.485 1.00 90.94 73 SER A N 1
ATOM 565 C CA . SER A 1 73 ? 1.251 -13.454 -0.016 1.00 90.94 73 SER A CA 1
ATOM 566 C C . SER A 1 73 ? 1.112 -13.067 1.450 1.00 90.94 73 SER A C 1
ATOM 568 O O . SER A 1 73 ? 2.051 -13.203 2.238 1.00 90.94 73 SER A O 1
ATOM 570 N N . THR A 1 74 ? -0.074 -12.616 1.834 1.00 79.75 74 THR A N 1
ATOM 571 C CA . THR A 1 74 ? -0.428 -12.575 3.251 1.00 79.75 74 THR A CA 1
ATOM 572 C C . THR A 1 74 ? -0.610 -14.005 3.772 1.00 79.75 74 THR A C 1
ATOM 574 O O . THR A 1 74 ? -1.038 -14.859 2.990 1.00 79.75 74 THR A O 1
ATOM 577 N N . PRO A 1 75 ? -0.256 -14.285 5.040 1.00 61.81 75 PRO A N 1
ATOM 578 C CA . PRO A 1 75 ? -0.571 -15.563 5.676 1.00 61.81 75 PRO A CA 1
ATOM 579 C C . PRO A 1 75 ? -2.080 -15.838 5.718 1.00 61.81 75 PRO A C 1
ATOM 581 O O . PRO A 1 75 ? -2.870 -14.864 5.674 1.00 61.81 75 PRO A O 1
#

Sequence (75 aa):
MQKYILALVILISVNIYSENLNNKIITAKEILTLDPAKNANFTILSANPLTIDSLDIKNIKIMGAIVEGRFFSTP

Foldseek 3Di:
DVVVVVVVVVVVVVVVVPDDPVVVVVVCCLPPDDDPPHQQWDWDWPDDCVPDPVVCSVVIDTQWIQGSNDTDGDD